Protein AF-A0A0B1MUL9-F1 (afdb_monomer_lite)

pLDDT: mean 78.09, std 17.53, range [37.06, 94.88]

Sequence (76 aa):
MITLSGNSRKLKACRISARYLFARAFFKNVRPGITIGVIAGREQVEKYMSGAWWNNDPVIAARNIHISWGDIQNDC

Foldseek 3Di:
DDPPPPPCPVPQQDLVVLLVLLLCLQQVVADPPDDDDPVNSVVVSVVCSVDPSSPDRSNVSSVVVNVVVVVVDPPD

Structure (mmCIF, N/CA/C/O backbone):
data_AF-A0A0B1MUL9-F1
#
_entry.id   AF-A0A0B1MUL9-F1
#
loop_
_atom_site.group_PDB
_atom_site.id
_atom_site.type_symbol
_atom_site.label_atom_id
_atom_site.label_alt_id
_atom_site.label_comp_id
_atom_site.label_asym_id
_atom_site.label_entity_id
_atom_site.label_seq_id
_atom_site.pdbx_PDB_ins_code
_atom_site.Cartn_x
_atom_site.Cartn_y
_atom_site.Cartn_z
_atom_site.occupancy
_atom_site.B_iso_or_equiv
_atom_site.auth_seq_id
_atom_site.auth_comp_id
_atom_site.auth_asym_id
_atom_site.auth_atom_id
_atom_site.pdbx_PDB_model_num
ATOM 1 N N . MET A 1 1 ? 5.308 31.121 -24.174 1.00 37.31 1 MET A N 1
ATOM 2 C CA . MET A 1 1 ? 4.871 29.761 -23.793 1.00 37.31 1 MET A CA 1
ATOM 3 C C . MET A 1 1 ? 6.129 28.931 -23.578 1.00 37.31 1 MET A C 1
ATOM 5 O O . MET A 1 1 ? 6.775 28.569 -24.548 1.00 37.31 1 MET A O 1
ATOM 9 N N . ILE A 1 2 ? 6.573 28.769 -22.329 1.00 42.44 2 ILE A N 1
ATOM 10 C CA . ILE A 1 2 ? 7.806 28.029 -22.027 1.00 42.44 2 ILE A CA 1
ATOM 11 C C . ILE A 1 2 ? 7.450 26.544 -22.031 1.00 42.44 2 ILE A C 1
ATOM 13 O O . ILE A 1 2 ? 6.768 26.061 -21.129 1.00 42.44 2 ILE A O 1
ATOM 17 N N . THR A 1 3 ? 7.879 25.822 -23.062 1.00 47.22 3 THR A N 1
ATOM 18 C CA . THR A 1 3 ? 7.833 24.360 -23.088 1.00 47.22 3 THR A CA 1
ATOM 19 C C . THR A 1 3 ? 8.900 23.836 -22.135 1.00 47.22 3 THR A C 1
ATOM 21 O O . THR A 1 3 ? 10.071 23.715 -22.496 1.00 47.22 3 THR A O 1
ATOM 24 N N . LEU A 1 4 ? 8.503 23.536 -20.898 1.00 52.34 4 LEU A N 1
ATOM 25 C CA . LEU A 1 4 ? 9.295 22.713 -19.992 1.00 52.34 4 LEU A CA 1
ATOM 26 C C . LEU A 1 4 ? 9.307 21.290 -20.559 1.00 52.34 4 LEU A C 1
ATOM 28 O O . LEU A 1 4 ? 8.502 20.445 -20.176 1.00 52.34 4 LEU A O 1
ATOM 32 N N . SER A 1 5 ? 10.216 21.033 -21.502 1.00 51.94 5 SER A N 1
ATOM 33 C CA . SER A 1 5 ? 10.620 19.678 -21.864 1.00 51.94 5 SER A CA 1
ATOM 34 C C . SER A 1 5 ? 11.335 19.095 -20.650 1.00 51.94 5 SER A C 1
ATOM 36 O O . SER A 1 5 ? 12.560 19.155 -20.533 1.00 51.94 5 SER A O 1
ATOM 38 N N . GLY A 1 6 ? 10.545 18.612 -19.690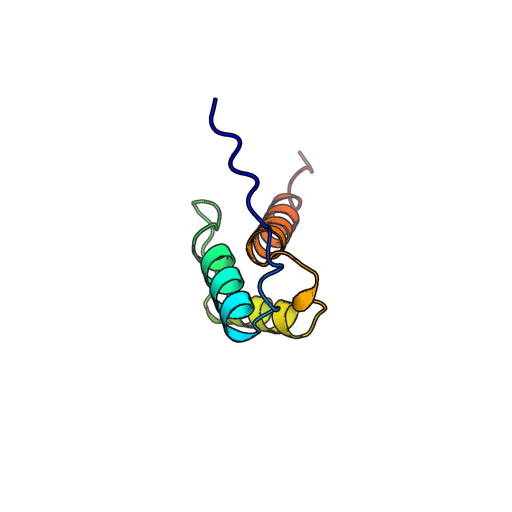 1.00 52.56 6 GLY A N 1
ATOM 39 C CA . GLY A 1 6 ? 11.027 17.862 -18.549 1.00 52.56 6 GLY A CA 1
ATOM 40 C C . GLY A 1 6 ? 11.772 16.659 -19.092 1.00 52.56 6 GLY A C 1
ATOM 41 O O . GLY A 1 6 ? 11.161 15.697 -19.542 1.00 52.56 6 GLY A O 1
ATOM 42 N N . ASN A 1 7 ? 13.098 16.741 -19.091 1.00 47.31 7 ASN A N 1
ATOM 43 C CA . ASN A 1 7 ? 13.960 15.604 -19.330 1.00 47.31 7 ASN A CA 1
ATOM 44 C C . ASN A 1 7 ? 13.640 14.604 -18.215 1.00 47.31 7 ASN A C 1
ATOM 46 O O . ASN A 1 7 ? 14.146 14.731 -17.095 1.00 47.31 7 ASN A O 1
ATOM 50 N N . SER A 1 8 ? 12.707 13.687 -18.479 1.00 53.59 8 SER A N 1
ATOM 51 C CA . SER A 1 8 ? 12.292 12.640 -17.561 1.00 53.59 8 SER A CA 1
ATOM 52 C C . SER A 1 8 ? 13.450 11.661 -17.461 1.00 53.59 8 SER A C 1
ATOM 54 O O . SER A 1 8 ? 13.428 10.575 -18.040 1.00 53.59 8 SER A O 1
ATOM 56 N N . ARG A 1 9 ? 14.506 12.063 -16.743 1.00 51.44 9 ARG A N 1
ATOM 57 C CA . ARG A 1 9 ? 15.474 11.131 -16.185 1.00 51.44 9 ARG A CA 1
ATOM 58 C C . ARG A 1 9 ? 14.617 10.130 -15.436 1.00 51.44 9 ARG A C 1
ATOM 60 O O . ARG A 1 9 ? 14.064 10.482 -14.396 1.00 51.44 9 ARG A O 1
ATOM 67 N N . LYS A 1 10 ? 14.438 8.930 -16.002 1.00 54.69 10 LYS A N 1
ATOM 68 C CA . LYS A 1 10 ? 13.855 7.800 -15.282 1.00 54.69 10 LYS A CA 1
ATOM 69 C C . LYS A 1 10 ? 14.675 7.704 -14.007 1.00 54.69 10 LYS A C 1
ATOM 71 O O . LYS A 1 10 ? 15.838 7.304 -14.054 1.00 54.69 10 LYS A O 1
ATOM 76 N N . LEU A 1 11 ? 14.115 8.201 -12.903 1.00 61.97 11 LEU A N 1
ATOM 77 C CA . LEU A 1 11 ? 14.755 8.125 -11.604 1.00 61.97 11 L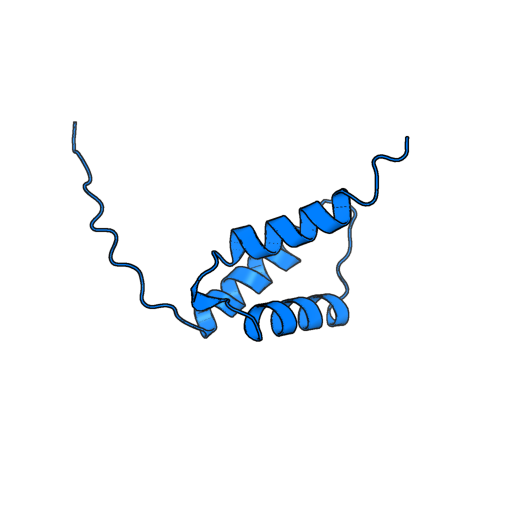EU A CA 1
ATOM 78 C C . LEU A 1 11 ? 15.066 6.650 -11.413 1.00 61.97 11 LEU A C 1
ATOM 80 O O . LEU A 1 11 ? 14.174 5.809 -11.539 1.00 61.97 11 LEU A O 1
ATOM 84 N N . LYS A 1 12 ? 16.351 6.335 -11.232 1.00 69.19 12 LYS A N 1
ATOM 85 C CA . LYS A 1 12 ? 16.793 4.956 -11.054 1.00 69.19 12 LYS A CA 1
ATOM 86 C C . LYS A 1 12 ? 15.925 4.348 -9.957 1.00 69.19 12 LYS A C 1
ATOM 88 O O . LYS A 1 12 ? 15.798 4.946 -8.888 1.00 69.19 12 LYS A O 1
ATOM 93 N N . ALA A 1 13 ? 15.300 3.208 -10.246 1.00 75.19 13 ALA A N 1
ATOM 94 C CA . ALA A 1 13 ? 14.379 2.574 -9.316 1.00 75.19 13 ALA A CA 1
ATOM 95 C C . ALA A 1 13 ? 15.078 2.386 -7.959 1.00 75.19 13 ALA A C 1
ATOM 97 O O . ALA A 1 13 ? 16.091 1.692 -7.857 1.00 75.19 13 ALA A O 1
ATOM 98 N N . CYS A 1 14 ? 14.566 3.056 -6.926 1.00 88.31 14 CYS A N 1
ATOM 99 C CA . CYS A 1 14 ? 15.124 3.013 -5.582 1.00 88.31 14 CYS A CA 1
ATOM 100 C C . CYS A 1 14 ? 14.191 2.210 -4.685 1.00 88.31 14 CYS A C 1
ATOM 102 O O . CYS A 1 14 ? 13.048 2.602 -4.447 1.00 88.31 14 CYS A O 1
ATOM 104 N N . ARG A 1 15 ? 14.703 1.095 -4.156 1.00 89.69 15 ARG A N 1
ATOM 105 C CA . ARG A 1 15 ? 13.937 0.166 -3.319 1.00 89.69 15 ARG A CA 1
ATOM 106 C C . ARG A 1 15 ? 13.371 0.843 -2.069 1.00 89.69 15 ARG A C 1
ATOM 108 O O . ARG A 1 15 ? 12.213 0.634 -1.725 1.00 89.69 15 ARG A O 1
ATOM 115 N N . ILE A 1 16 ? 14.178 1.675 -1.410 1.00 92.06 16 ILE A N 1
ATOM 116 C CA . ILE A 1 16 ? 13.781 2.390 -0.189 1.00 92.06 16 ILE A CA 1
ATOM 117 C C . ILE A 1 16 ? 12.676 3.400 -0.507 1.00 92.06 16 ILE A C 1
ATOM 119 O O . ILE A 1 16 ? 11.645 3.414 0.163 1.00 92.06 16 ILE A O 1
ATOM 123 N N . SER A 1 17 ? 12.858 4.197 -1.563 1.00 91.50 17 SER A N 1
ATOM 124 C CA . SER A 1 17 ? 11.865 5.186 -1.988 1.00 91.50 17 SER A CA 1
ATOM 125 C C . SER A 1 17 ? 10.552 4.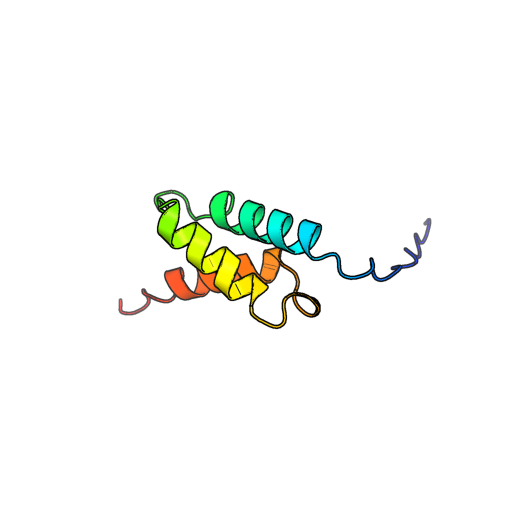525 -2.404 1.00 91.50 17 SER A C 1
ATOM 127 O O . SER A 1 17 ? 9.497 4.974 -1.971 1.00 91.50 17 SER A O 1
ATOM 129 N N . ALA A 1 18 ? 10.597 3.432 -3.172 1.00 93.06 18 ALA A N 1
ATOM 130 C CA . ALA A 1 18 ? 9.403 2.693 -3.578 1.00 93.06 18 ALA A CA 1
ATOM 131 C C . ALA A 1 18 ? 8.638 2.131 -2.370 1.00 93.06 18 ALA A C 1
ATOM 133 O O . ALA A 1 18 ? 7.425 2.312 -2.284 1.00 93.06 18 ALA A O 1
ATOM 134 N N . ARG A 1 19 ? 9.343 1.527 -1.400 1.00 94.69 19 ARG A N 1
ATOM 135 C CA . ARG A 1 19 ? 8.737 1.018 -0.158 1.00 94.69 19 ARG A CA 1
ATOM 136 C C . ARG A 1 19 ? 8.066 2.129 0.642 1.00 94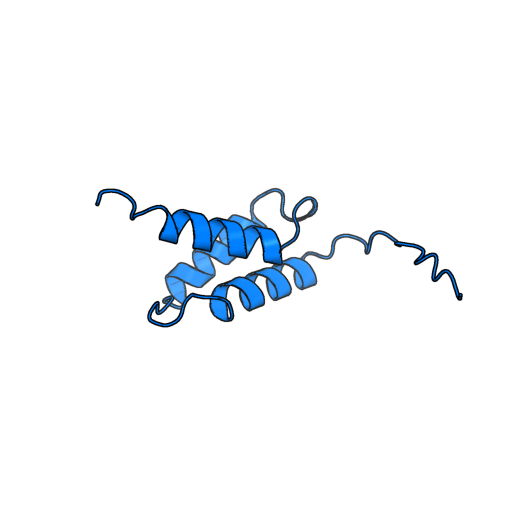.69 19 ARG A C 1
ATOM 138 O O . ARG A 1 19 ? 6.934 1.962 1.087 1.00 94.69 19 ARG A O 1
ATOM 145 N N . TYR A 1 20 ? 8.757 3.257 0.816 1.00 93.81 20 TYR A N 1
ATOM 146 C CA . TYR A 1 20 ? 8.230 4.404 1.552 1.00 93.81 20 TYR A CA 1
ATOM 147 C C . TYR A 1 20 ? 7.003 5.004 0.862 1.00 93.81 20 TYR A C 1
ATOM 149 O O . TYR A 1 20 ? 5.983 5.221 1.512 1.00 93.81 20 TYR A O 1
ATOM 157 N N . LEU A 1 21 ? 7.083 5.249 -0.448 1.00 93.56 21 LEU A N 1
ATOM 158 C CA . LEU A 1 21 ? 5.984 5.826 -1.220 1.00 93.56 21 LEU A CA 1
ATOM 159 C C . LEU A 1 21 ? 4.761 4.908 -1.223 1.00 93.56 21 LEU A C 1
ATOM 161 O O . LEU A 1 21 ? 3.652 5.398 -1.018 1.00 93.56 21 LEU A O 1
ATOM 165 N N . PHE A 1 22 ? 4.970 3.597 -1.377 1.00 94.12 22 PHE A N 1
ATOM 166 C CA . PHE A 1 22 ? 3.897 2.610 -1.313 1.00 94.12 22 PHE A CA 1
ATOM 167 C C . PHE A 1 22 ? 3.253 2.611 0.072 1.00 94.12 22 PHE A C 1
ATOM 169 O O . PHE A 1 22 ? 2.055 2.840 0.176 1.00 94.12 22 PHE A O 1
ATOM 176 N N . ALA A 1 23 ? 4.039 2.447 1.144 1.00 93.50 23 ALA A N 1
ATOM 177 C CA . ALA A 1 23 ? 3.516 2.433 2.510 1.00 93.50 23 ALA A CA 1
ATOM 178 C C . ALA A 1 23 ? 2.758 3.729 2.831 1.00 93.50 23 ALA A C 1
ATOM 180 O O . ALA A 1 23 ? 1.637 3.694 3.334 1.00 93.50 23 ALA A O 1
ATOM 181 N N . ARG A 1 24 ? 3.326 4.886 2.475 1.00 92.31 24 ARG A N 1
ATOM 182 C CA . ARG A 1 24 ? 2.676 6.183 2.673 1.00 92.31 24 ARG A CA 1
ATOM 183 C C . ARG A 1 24 ? 1.346 6.263 1.928 1.00 92.31 24 ARG A C 1
ATOM 185 O O . ARG A 1 24 ? 0.370 6.704 2.522 1.00 92.31 24 ARG A O 1
ATOM 192 N N . ALA A 1 25 ? 1.298 5.866 0.658 1.00 90.31 25 ALA A N 1
ATOM 193 C CA . ALA A 1 25 ? 0.061 5.872 -0.120 1.00 90.31 25 ALA A CA 1
ATOM 194 C C . ALA A 1 25 ? -0.971 4.887 0.448 1.00 90.31 25 ALA A C 1
ATOM 196 O O . ALA A 1 25 ? -2.140 5.236 0.575 1.00 90.31 25 ALA A O 1
ATOM 197 N N . PHE A 1 26 ? -0.526 3.700 0.846 1.00 89.94 26 PHE A N 1
ATOM 198 C CA . PHE A 1 26 ? -1.364 2.633 1.376 1.00 89.94 26 PHE A CA 1
ATOM 199 C C . PHE A 1 26 ? -2.039 3.021 2.698 1.00 89.94 26 PHE A C 1
ATOM 201 O O . PHE A 1 26 ? -3.254 2.949 2.826 1.00 89.94 26 PHE A O 1
ATOM 208 N N . PHE A 1 27 ? -1.279 3.528 3.670 1.00 88.12 27 PHE A N 1
ATOM 209 C CA . PHE A 1 27 ? -1.848 3.911 4.966 1.00 88.12 27 PHE A CA 1
ATOM 210 C C . PHE A 1 27 ? -2.582 5.257 4.933 1.00 88.12 27 PHE A C 1
ATOM 212 O O . PHE A 1 27 ? -3.568 5.428 5.644 1.00 88.12 27 PHE A O 1
ATOM 219 N N . LYS A 1 28 ? -2.110 6.233 4.142 1.00 85.38 28 LYS A N 1
ATOM 220 C CA . LYS A 1 28 ? -2.662 7.599 4.164 1.00 85.38 28 LYS A CA 1
ATOM 221 C C . LYS A 1 28 ? -3.863 7.783 3.239 1.00 85.38 28 LYS A C 1
ATOM 223 O O . LYS A 1 28 ? -4.748 8.567 3.561 1.00 85.38 28 LYS A O 1
ATOM 228 N N . ASN A 1 29 ? -3.890 7.094 2.098 1.00 80.31 29 ASN A N 1
ATOM 229 C CA . ASN A 1 29 ? -4.950 7.250 1.096 1.00 80.31 29 ASN A CA 1
ATOM 230 C C . ASN A 1 29 ? -6.022 6.158 1.218 1.00 80.31 29 ASN A C 1
ATOM 232 O O . ASN A 1 29 ? -6.715 5.852 0.244 1.00 80.31 29 ASN A O 1
ATOM 236 N N . VAL A 1 30 ? -6.127 5.533 2.390 1.00 73.12 30 VAL A N 1
ATOM 237 C CA . VAL A 1 30 ? -7.230 4.630 2.702 1.00 73.12 30 VAL A CA 1
ATOM 238 C C . VAL A 1 30 ? -8.547 5.419 2.723 1.00 73.12 30 VAL A C 1
ATOM 240 O O . VAL A 1 30 ? -8.574 6.598 3.083 1.00 73.12 30 VAL A O 1
ATOM 243 N N . ARG A 1 31 ? -9.648 4.786 2.301 1.00 70.00 31 ARG A N 1
ATOM 244 C CA . ARG A 1 31 ? -10.980 5.403 2.353 1.00 70.00 31 ARG A CA 1
ATOM 245 C C . ARG A 1 31 ? -11.347 5.787 3.797 1.00 70.00 31 ARG A C 1
ATOM 247 O O . ARG A 1 31 ? -11.087 4.999 4.710 1.00 70.00 31 ARG A O 1
ATOM 254 N N . PRO A 1 32 ? -12.008 6.941 4.008 1.00 70.00 32 PRO A N 1
ATOM 255 C CA . PRO A 1 32 ? -12.595 7.278 5.301 1.00 70.00 32 PRO A CA 1
ATOM 256 C C . PRO A 1 32 ? -13.496 6.144 5.809 1.00 70.00 32 PRO A C 1
ATOM 258 O O . PRO A 1 32 ? -14.272 5.583 5.039 1.00 70.00 32 PRO A O 1
ATOM 261 N N . GLY A 1 33 ? -13.374 5.795 7.090 1.00 72.50 33 GLY A N 1
ATOM 262 C CA . GLY A 1 33 ? -14.128 4.699 7.714 1.00 72.50 33 GLY A CA 1
ATOM 263 C C . GLY A 1 33 ? -13.451 3.324 7.661 1.00 72.50 33 GLY A C 1
ATOM 264 O O . GLY A 1 33 ? -13.881 2.424 8.377 1.00 72.50 33 GLY A O 1
ATOM 265 N N . ILE A 1 34 ? -12.364 3.151 6.898 1.00 74.00 34 ILE A N 1
ATOM 266 C CA . ILE A 1 34 ? -11.565 1.917 6.906 1.00 74.00 34 ILE A CA 1
ATOM 267 C C . ILE A 1 34 ? -10.333 2.116 7.788 1.00 74.00 34 ILE A C 1
ATOM 269 O O . ILE A 1 34 ? -9.521 3.011 7.558 1.00 74.00 34 ILE A O 1
ATOM 273 N N . THR A 1 35 ? -10.163 1.234 8.772 1.00 79.62 35 THR A N 1
ATOM 274 C CA . THR A 1 35 ? -8.956 1.185 9.605 1.00 79.62 35 THR A CA 1
ATOM 275 C C . THR A 1 35 ? -8.078 0.026 9.154 1.00 79.62 35 THR A C 1
ATOM 277 O O . THR A 1 35 ? -8.451 -1.137 9.292 1.00 79.62 35 THR A O 1
ATOM 280 N N . ILE A 1 36 ? -6.896 0.331 8.618 1.00 82.69 36 ILE A N 1
ATOM 281 C CA . ILE A 1 36 ? -5.901 -0.690 8.273 1.00 82.69 36 ILE A CA 1
ATOM 282 C C . ILE A 1 36 ? -5.098 -1.020 9.530 1.00 82.69 36 ILE A C 1
ATOM 284 O O . ILE A 1 36 ? -4.377 -0.175 10.062 1.00 82.69 36 ILE A O 1
ATOM 288 N N . GLY A 1 37 ? -5.185 -2.270 9.983 1.00 86.19 37 GLY A N 1
ATOM 289 C CA . GLY A 1 37 ? -4.320 -2.773 11.046 1.00 86.19 37 GLY A CA 1
ATOM 290 C C . GLY A 1 37 ? -2.847 -2.764 10.622 1.00 86.19 37 GLY A C 1
ATOM 291 O O . GLY A 1 37 ? -2.511 -3.101 9.487 1.00 86.19 37 GLY A O 1
ATOM 292 N N . VAL A 1 38 ? -1.945 -2.419 11.545 1.00 86.12 38 VAL A N 1
ATOM 293 C CA . VAL A 1 38 ? -0.501 -2.297 11.261 1.00 86.12 38 VAL A CA 1
ATOM 294 C C . VAL A 1 38 ? 0.096 -3.599 10.715 1.00 86.12 38 VAL A C 1
ATOM 296 O O . VAL A 1 38 ? 0.934 -3.547 9.817 1.00 86.12 38 VAL A O 1
ATOM 299 N N . ILE A 1 39 ? -0.339 -4.757 11.223 1.00 89.62 39 ILE A N 1
ATOM 300 C CA . ILE A 1 39 ? 0.139 -6.076 10.774 1.00 89.62 39 ILE A CA 1
ATOM 301 C C . ILE A 1 39 ? -0.277 -6.323 9.321 1.00 89.62 39 ILE A C 1
ATOM 303 O O . ILE A 1 39 ? 0.585 -6.506 8.465 1.00 89.62 39 ILE A O 1
ATOM 307 N N . ALA A 1 40 ? -1.574 -6.214 9.023 1.00 86.69 40 ALA A N 1
ATOM 308 C CA . ALA A 1 40 ? -2.101 -6.391 7.671 1.00 86.69 40 ALA A CA 1
ATOM 309 C C . ALA A 1 40 ? -1.463 -5.410 6.673 1.00 86.69 40 ALA A C 1
ATOM 311 O O . ALA A 1 40 ? -1.097 -5.788 5.563 1.00 86.69 40 ALA A O 1
ATOM 312 N N . GLY A 1 41 ? -1.258 -4.151 7.071 1.00 89.75 41 GLY A N 1
ATOM 313 C CA . GLY A 1 41 ? -0.585 -3.177 6.218 1.00 89.75 41 GLY A CA 1
ATOM 314 C C . GLY A 1 41 ? 0.889 -3.505 5.966 1.00 89.75 41 GLY A C 1
ATOM 315 O O . GLY A 1 41 ? 1.363 -3.348 4.841 1.00 89.75 41 GLY A O 1
ATOM 316 N N . ARG A 1 42 ? 1.616 -4.024 6.966 1.00 92.44 42 ARG A N 1
ATOM 317 C CA . ARG A 1 42 ? 2.999 -4.499 6.779 1.00 92.44 42 ARG A CA 1
ATOM 318 C C . ARG A 1 42 ? 3.068 -5.665 5.799 1.00 92.44 42 ARG A C 1
ATOM 320 O O . ARG A 1 42 ? 3.932 -5.647 4.930 1.00 92.44 42 ARG A O 1
ATOM 327 N N . GLU A 1 43 ? 2.146 -6.620 5.877 1.00 93.88 43 GLU A N 1
ATOM 328 C CA . GLU A 1 43 ? 2.087 -7.732 4.920 1.00 93.88 43 GLU A CA 1
ATOM 329 C C . GLU A 1 43 ? 1.901 -7.247 3.478 1.00 93.88 43 GLU A C 1
ATOM 331 O O . GLU A 1 43 ? 2.543 -7.766 2.568 1.00 93.88 43 GLU A O 1
ATOM 336 N N . GLN A 1 44 ? 1.064 -6.231 3.254 1.00 92.44 44 GLN A N 1
ATOM 337 C CA . GLN A 1 44 ? 0.854 -5.669 1.914 1.00 92.44 44 GLN A CA 1
ATOM 338 C C . GLN A 1 44 ? 2.093 -4.935 1.393 1.00 92.44 44 GLN A C 1
ATOM 340 O O . GLN A 1 44 ? 2.427 -5.046 0.213 1.00 92.44 44 GLN A O 1
ATOM 345 N N . VAL A 1 45 ? 2.827 -4.247 2.274 1.00 93.75 45 VAL A N 1
ATOM 346 C CA . VAL A 1 45 ? 4.132 -3.662 1.931 1.00 93.75 45 VAL A CA 1
ATOM 347 C C . VAL A 1 45 ? 5.129 -4.757 1.542 1.00 93.75 45 VAL A C 1
ATOM 349 O O . VAL A 1 45 ? 5.795 -4.620 0.519 1.00 93.75 45 VAL A O 1
ATOM 352 N N . GLU A 1 46 ? 5.226 -5.853 2.299 1.00 94.88 46 GLU A N 1
ATOM 353 C CA . GLU A 1 46 ? 6.130 -6.965 1.964 1.00 94.88 46 GLU A CA 1
ATOM 354 C C . GLU A 1 46 ? 5.744 -7.643 0.644 1.00 94.88 46 GLU A C 1
ATOM 356 O O . GLU A 1 46 ? 6.610 -7.861 -0.205 1.00 94.88 46 GLU A O 1
ATOM 361 N N . LYS A 1 47 ? 4.448 -7.888 0.411 1.00 94.50 47 LYS A N 1
ATOM 362 C CA . LYS A 1 47 ? 3.940 -8.428 -0.861 1.00 94.50 47 LYS A CA 1
ATOM 363 C C . LYS A 1 47 ? 4.333 -7.540 -2.038 1.00 94.50 47 LYS A C 1
ATOM 365 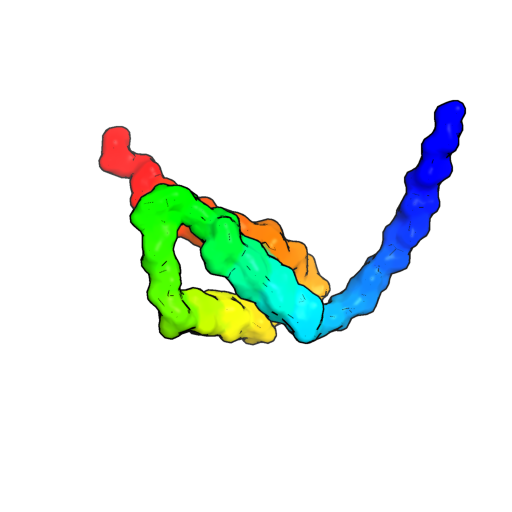O O . LYS A 1 47 ? 4.918 -8.039 -2.999 1.00 94.50 47 LYS A O 1
ATOM 370 N N . TYR A 1 48 ? 4.108 -6.229 -1.935 1.00 93.50 48 TYR A N 1
ATOM 371 C CA . TYR A 1 48 ? 4.539 -5.271 -2.954 1.00 93.50 48 TYR A CA 1
ATOM 372 C C . TYR A 1 48 ? 6.052 -5.352 -3.213 1.00 93.50 48 TYR A C 1
ATOM 374 O O . TYR A 1 48 ? 6.479 -5.477 -4.360 1.00 93.50 48 TYR A O 1
ATOM 382 N N . MET A 1 49 ? 6.866 -5.354 -2.153 1.00 93.94 49 MET A N 1
ATOM 383 C CA . MET A 1 49 ? 8.330 -5.386 -2.256 1.00 93.94 49 MET A CA 1
ATOM 384 C C . MET A 1 49 ? 8.902 -6.731 -2.727 1.00 93.94 49 MET A C 1
ATOM 386 O O . MET A 1 49 ? 10.043 -6.763 -3.192 1.00 93.94 49 MET A O 1
ATOM 390 N N . SER A 1 50 ? 8.144 -7.821 -2.598 1.00 93.25 50 SER A N 1
ATOM 391 C CA . SER A 1 50 ? 8.502 -9.148 -3.117 1.00 93.25 50 SER A CA 1
ATOM 392 C C . SER A 1 50 ? 8.216 -9.308 -4.615 1.00 93.25 50 SER A C 1
ATOM 394 O O . SER A 1 50 ? 8.824 -10.153 -5.267 1.00 93.25 50 SER A O 1
ATOM 396 N N . GLY A 1 51 ? 7.316 -8.487 -5.168 1.00 88.31 51 GLY A N 1
ATOM 397 C CA . GLY A 1 51 ? 6.930 -8.518 -6.577 1.00 88.31 51 GLY A CA 1
ATOM 398 C C . GLY A 1 51 ? 7.775 -7.605 -7.469 1.00 88.31 51 GLY A C 1
ATOM 399 O O . GLY A 1 51 ? 8.838 -7.116 -7.089 1.00 88.31 51 GLY A O 1
ATOM 400 N N . ALA A 1 52 ? 7.263 -7.320 -8.668 1.00 86.25 52 ALA A N 1
ATOM 401 C CA . ALA A 1 52 ? 7.909 -6.457 -9.660 1.00 86.25 52 ALA A CA 1
ATOM 402 C C . ALA A 1 52 ? 7.784 -4.948 -9.339 1.00 86.25 52 ALA A C 1
ATOM 404 O O . ALA A 1 52 ? 7.421 -4.143 -10.198 1.00 86.25 52 ALA A O 1
ATOM 405 N N . TRP A 1 53 ? 8.080 -4.541 -8.098 1.00 89.38 53 TRP A N 1
ATOM 406 C CA . TRP A 1 53 ? 7.947 -3.154 -7.617 1.00 89.38 53 TRP A CA 1
ATOM 407 C C . TRP A 1 53 ? 8.763 -2.143 -8.432 1.00 89.38 53 TRP A C 1
ATOM 409 O O . TRP A 1 53 ? 8.401 -0.976 -8.508 1.00 89.38 53 TRP A O 1
ATOM 419 N N . TRP A 1 54 ? 9.867 -2.569 -9.053 1.00 84.69 54 TRP A N 1
ATOM 420 C CA . TRP A 1 54 ? 10.719 -1.700 -9.872 1.00 84.69 54 TRP A CA 1
ATOM 421 C C . TRP A 1 54 ? 10.051 -1.251 -11.177 1.00 84.69 54 TRP A C 1
ATOM 423 O O . TRP A 1 54 ? 10.530 -0.305 -11.799 1.00 84.69 54 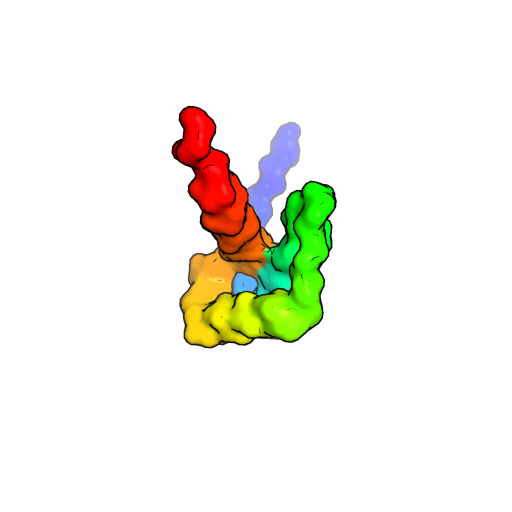TRP A O 1
ATOM 433 N N . ASN A 1 55 ? 8.985 -1.935 -11.603 1.00 85.88 55 ASN A N 1
ATOM 434 C CA . ASN A 1 55 ? 8.270 -1.662 -12.849 1.00 85.88 55 ASN A CA 1
ATOM 435 C C . ASN A 1 55 ? 6.897 -1.008 -12.627 1.00 85.88 55 ASN A C 1
ATOM 437 O O . ASN A 1 55 ? 6.210 -0.685 -13.591 1.00 85.88 55 ASN A O 1
ATOM 441 N N . ASN A 1 56 ? 6.496 -0.814 -11.369 1.00 84.81 56 ASN A N 1
ATOM 442 C CA . ASN A 1 56 ? 5.178 -0.313 -11.006 1.00 84.81 56 ASN A CA 1
ATOM 443 C C . ASN A 1 56 ? 5.301 1.006 -10.244 1.00 84.81 56 ASN A C 1
ATOM 445 O O . ASN A 1 56 ? 6.193 1.178 -9.414 1.00 84.81 56 ASN A O 1
ATOM 449 N N . ASP A 1 57 ? 4.374 1.931 -10.491 1.00 89.00 57 ASP A N 1
ATOM 450 C CA . ASP A 1 57 ? 4.258 3.118 -9.651 1.00 89.00 57 ASP A CA 1
ATOM 451 C C . ASP A 1 57 ? 3.718 2.709 -8.261 1.00 89.00 57 ASP A C 1
ATOM 453 O O . ASP A 1 57 ? 2.644 2.100 -8.177 1.00 89.00 57 ASP A O 1
ATOM 457 N N . PRO A 1 58 ? 4.431 3.021 -7.161 1.00 91.06 58 PRO A N 1
ATOM 458 C CA . PRO A 1 58 ? 4.047 2.594 -5.815 1.00 91.06 58 PRO A CA 1
ATOM 459 C C . PRO A 1 58 ? 2.698 3.166 -5.357 1.00 91.06 58 PRO A C 1
ATOM 461 O O . PRO A 1 58 ? 1.994 2.531 -4.571 1.00 91.06 58 PRO A O 1
ATOM 464 N N . VAL A 1 59 ? 2.320 4.355 -5.830 1.00 90.44 59 VAL A N 1
ATOM 465 C CA . VAL A 1 59 ? 1.055 5.006 -5.469 1.00 90.44 59 VAL A CA 1
ATOM 466 C C . VAL A 1 59 ? -0.102 4.362 -6.228 1.00 90.44 59 VAL A C 1
ATOM 468 O O . VAL A 1 59 ? -1.140 4.073 -5.629 1.00 90.44 59 VAL A O 1
ATOM 471 N N . ILE A 1 60 ? 0.081 4.083 -7.522 1.00 90.31 60 ILE A N 1
ATOM 472 C CA . ILE A 1 60 ? -0.911 3.366 -8.335 1.00 90.31 60 ILE A CA 1
ATOM 473 C C . ILE A 1 60 ? -1.106 1.936 -7.821 1.00 90.31 60 ILE A C 1
ATOM 475 O O . ILE A 1 60 ? -2.244 1.492 -7.691 1.00 90.31 60 ILE A O 1
ATOM 479 N N . ALA A 1 61 ? -0.028 1.239 -7.451 1.00 91.50 61 ALA A N 1
ATOM 480 C CA . ALA A 1 61 ? -0.114 -0.102 -6.876 1.00 91.50 61 ALA A CA 1
ATOM 481 C C . ALA A 1 61 ? -0.947 -0.122 -5.581 1.00 91.50 61 ALA A C 1
ATOM 483 O O . ALA A 1 61 ? -1.856 -0.941 -5.450 1.00 91.50 61 ALA A O 1
ATOM 484 N N . ALA A 1 62 ? -0.700 0.813 -4.655 1.00 90.56 62 ALA A N 1
ATOM 485 C CA . ALA A 1 62 ? -1.500 0.943 -3.436 1.00 90.56 62 ALA A CA 1
ATOM 486 C C . ALA A 1 62 ? -2.976 1.259 -3.744 1.00 90.56 62 ALA A C 1
ATOM 488 O O . ALA A 1 62 ? -3.880 0.653 -3.167 1.00 90.56 62 ALA A O 1
ATOM 489 N N . ARG A 1 63 ? -3.232 2.162 -4.702 1.00 88.06 63 ARG A N 1
ATOM 490 C CA . ARG A 1 63 ? -4.592 2.508 -5.143 1.00 88.06 63 ARG A CA 1
ATOM 491 C C . ARG A 1 63 ? -5.337 1.299 -5.709 1.00 88.06 63 ARG A C 1
ATOM 493 O O . ARG A 1 63 ? -6.500 1.115 -5.369 1.00 88.06 63 ARG A O 1
ATOM 500 N N . ASN A 1 64 ? -4.691 0.482 -6.537 1.00 88.12 64 ASN A N 1
ATOM 501 C CA . ASN A 1 64 ? -5.315 -0.703 -7.130 1.00 88.12 64 ASN A CA 1
ATOM 502 C C . ASN A 1 64 ? -5.729 -1.725 -6.063 1.00 88.12 64 ASN A C 1
ATOM 504 O O . ASN A 1 64 ? -6.797 -2.318 -6.180 1.00 88.12 64 ASN A O 1
ATOM 508 N N . ILE A 1 65 ? -4.940 -1.878 -4.993 1.00 87.25 65 ILE A N 1
ATOM 509 C CA . ILE A 1 65 ? -5.315 -2.729 -3.854 1.00 87.25 65 ILE A CA 1
ATOM 510 C C . ILE A 1 65 ? -6.556 -2.168 -3.149 1.00 87.25 65 ILE A C 1
ATOM 512 O O . ILE A 1 65 ? -7.499 -2.909 -2.892 1.00 87.25 65 ILE A O 1
ATOM 516 N N . HIS A 1 66 ? -6.603 -0.856 -2.893 1.00 85.19 66 HIS A N 1
ATOM 517 C CA . HIS A 1 66 ? -7.789 -0.231 -2.294 1.00 85.19 66 HIS A CA 1
ATOM 518 C C . HIS A 1 66 ? -9.037 -0.359 -3.180 1.00 85.19 66 HIS A C 1
ATOM 520 O O . HIS A 1 66 ? -10.128 -0.557 -2.653 1.00 85.19 66 HIS A O 1
ATOM 526 N N . ILE A 1 67 ? -8.889 -0.254 -4.507 1.00 83.38 67 ILE A N 1
ATOM 527 C CA . ILE A 1 67 ? -9.987 -0.482 -5.459 1.00 83.38 67 ILE A CA 1
ATOM 528 C C . ILE A 1 67 ? -10.450 -1.934 -5.379 1.00 83.38 67 ILE A C 1
ATOM 530 O O . ILE A 1 67 ? -11.639 -2.154 -5.218 1.00 83.38 67 ILE A O 1
ATOM 534 N N . SER A 1 68 ? -9.537 -2.908 -5.402 1.00 81.38 68 SER A N 1
ATOM 535 C CA . SER A 1 68 ? -9.884 -4.330 -5.277 1.00 81.38 68 SER A CA 1
ATOM 536 C C . SER A 1 68 ? -10.623 -4.650 -3.974 1.00 81.38 68 SER A C 1
ATOM 538 O O . SER A 1 68 ? -11.495 -5.508 -3.971 1.00 81.38 68 SER A O 1
ATOM 540 N N . TRP A 1 69 ? -10.326 -3.950 -2.877 1.00 76.25 69 TRP A N 1
ATOM 541 C CA . TRP A 1 69 ? -11.091 -4.069 -1.631 1.00 76.25 69 TRP A CA 1
ATOM 542 C C . TRP A 1 69 ? -12.455 -3.372 -1.678 1.00 76.25 69 TRP A C 1
ATOM 544 O O . TRP A 1 69 ? -13.367 -3.777 -0.967 1.00 76.25 69 TRP A O 1
ATOM 554 N N . GLY A 1 70 ? -12.590 -2.321 -2.489 1.00 61.88 70 GLY A N 1
ATOM 555 C CA . GLY A 1 70 ? -13.847 -1.611 -2.734 1.00 61.88 70 GLY A CA 1
ATOM 556 C C . GLY A 1 70 ? -14.732 -2.235 -3.817 1.00 61.88 70 GLY A C 1
ATOM 557 O O . GLY A 1 70 ? -15.906 -1.895 -3.867 1.00 61.88 70 GLY A O 1
ATOM 558 N N . ASP A 1 71 ? -14.187 -3.128 -4.647 1.00 49.16 71 ASP A N 1
ATOM 559 C CA . ASP A 1 71 ? -14.918 -3.949 -5.626 1.00 49.16 71 ASP A CA 1
ATOM 560 C C . ASP A 1 71 ? -15.557 -5.188 -4.967 1.00 49.16 71 ASP A C 1
ATOM 562 O O . ASP A 1 71 ? -16.420 -5.843 -5.540 1.00 49.16 71 ASP A O 1
ATOM 566 N N . ILE A 1 72 ? -15.227 -5.457 -3.695 1.00 48.72 72 ILE A N 1
ATOM 567 C CA . ILE A 1 72 ? -16.021 -6.309 -2.794 1.00 48.72 72 ILE A CA 1
ATOM 568 C C . ILE A 1 72 ? -17.233 -5.492 -2.307 1.00 48.72 72 ILE A C 1
ATOM 570 O O . ILE A 1 72 ? -17.378 -5.212 -1.117 1.00 48.72 72 ILE A O 1
ATOM 574 N N . GLN A 1 73 ? -18.023 -4.994 -3.258 1.00 51.38 73 GLN A N 1
ATOM 575 C CA . GLN A 1 73 ? -19.407 -4.526 -3.140 1.00 51.38 73 GLN A CA 1
ATOM 576 C C . GLN A 1 73 ? -19.824 -3.876 -4.467 1.00 51.38 73 GLN A C 1
ATOM 578 O O . GLN A 1 73 ? -19.760 -2.661 -4.633 1.00 51.38 73 GLN A O 1
ATOM 583 N N . ASN A 1 74 ? -20.282 -4.711 -5.395 1.00 42.56 74 ASN A N 1
ATOM 584 C CA . ASN A 1 74 ? -21.439 -4.420 -6.242 1.00 42.56 74 ASN A CA 1
ATOM 585 C C . ASN A 1 74 ? -22.231 -5.727 -6.426 1.00 42.56 74 ASN A C 1
ATOM 587 O O . ASN A 1 74 ? -22.403 -6.200 -7.540 1.00 42.56 74 ASN A O 1
ATOM 591 N N . ASP A 1 75 ? -22.683 -6.299 -5.307 1.00 41.84 75 ASP A N 1
ATOM 592 C CA . ASP A 1 75 ? -23.842 -7.202 -5.260 1.00 41.84 75 ASP A CA 1
ATOM 593 C C . ASP A 1 75 ? -24.974 -6.465 -4.516 1.00 41.84 75 ASP A C 1
ATOM 595 O O . ASP A 1 75 ? -25.381 -6.855 -3.419 1.00 41.84 75 ASP A O 1
ATOM 599 N N . CYS A 1 76 ? -25.414 -5.335 -5.081 1.00 37.06 76 CYS A N 1
ATOM 600 C CA . CYS A 1 76 ? -26.681 -4.689 -4.730 1.00 37.06 76 CYS A CA 1
ATOM 601 C C . CYS A 1 76 ? -27.693 -4.965 -5.840 1.00 37.06 76 CYS A C 1
ATOM 603 O O . CYS A 1 76 ? -27.326 -4.729 -7.014 1.00 37.06 76 CYS A O 1
#

Radius of gyration: 15.5 Å; chains: 1; bounding box: 44×39×35 Å

Organism: Escherichia coli (NCBI:txid562)

Secondary structure (DSSP, 8-state):
----------PPP-HHHHHHHHHHHHHHSPPTT----HHHHHHHHHHHHHSSGGGS-HHHHHHHHHHHHHSS----